Protein AF-A0A1I7YSP0-F1 (afdb_monomer_lite)

Foldseek 3Di:
DPPVVLVPQFDWDQDPVGIDTGHDPVSVVVVVVVVVVVVVVVVVVVVVCCCVPVDPPDPVVVVVVVVVVVVCVVVVNPPCVCVVVVCCVVVVD

Sequence (93 aa):
MAEAHSAAALSFSITHDGISVSYDQELLRDIWHAFSRAYKRRIARFKNDFVTGIFPANTTSFILVLGTLFALSLLGIDGSCGVISFLRNYIFG

Structure (mmCIF, N/CA/C/O backbone):
data_AF-A0A1I7YSP0-F1
#
_entry.id   AF-A0A1I7YSP0-F1
#
loop_
_atom_site.group_PDB
_atom_site.id
_atom_site.type_symbol
_atom_site.label_atom_id
_atom_site.label_alt_id
_atom_site.label_comp_id
_atom_site.label_asym_id
_atom_site.label_entity_id
_atom_site.label_seq_id
_atom_site.pdbx_PDB_ins_code
_atom_site.Cartn_x
_atom_site.Cartn_y
_atom_site.Cartn_z
_atom_site.occupancy
_atom_site.B_iso_or_equiv
_atom_site.auth_seq_id
_atom_site.auth_comp_id
_atom_site.auth_asym_id
_atom_site.auth_atom_id
_atom_site.pdbx_PDB_model_num
ATOM 1 N N . MET A 1 1 ? -6.796 -12.619 31.518 1.00 56.59 1 MET A N 1
ATOM 2 C CA . MET A 1 1 ? -8.135 -13.254 31.544 1.00 56.59 1 MET A CA 1
ATOM 3 C C . MET A 1 1 ? -9.249 -12.213 31.761 1.00 56.59 1 MET A C 1
ATOM 5 O O . MET A 1 1 ? -10.254 -12.519 32.380 1.00 56.59 1 MET A O 1
ATOM 9 N N . ALA A 1 2 ? -9.090 -10.992 31.224 1.00 47.50 2 ALA A N 1
ATOM 10 C CA . ALA A 1 2 ? -10.009 -9.856 31.410 1.00 47.50 2 ALA A CA 1
ATOM 11 C C . ALA A 1 2 ? -10.607 -9.347 30.078 1.00 47.50 2 ALA A C 1
ATOM 13 O O . ALA A 1 2 ? -11.115 -8.238 29.997 1.00 47.50 2 ALA A O 1
ATOM 14 N N . GLU A 1 3 ? -10.541 -10.151 29.015 1.00 43.19 3 GLU A N 1
ATOM 15 C CA . GLU A 1 3 ? -10.901 -9.720 27.654 1.00 43.19 3 GLU A CA 1
ATOM 16 C C . GLU A 1 3 ? -12.378 -9.981 27.303 1.00 43.19 3 GLU A C 1
ATOM 18 O O . GLU A 1 3 ? -12.868 -9.496 26.290 1.00 43.19 3 GLU A O 1
ATOM 23 N N . ALA A 1 4 ? -13.121 -10.701 28.150 1.00 51.38 4 ALA A N 1
ATOM 24 C CA . ALA A 1 4 ? -14.516 -11.061 27.882 1.00 51.38 4 ALA A CA 1
ATOM 25 C C . ALA A 1 4 ? -15.522 -9.926 28.163 1.00 51.38 4 ALA A C 1
ATOM 27 O O . ALA A 1 4 ? -16.608 -9.929 27.593 1.00 51.38 4 ALA A O 1
ATOM 28 N N . HIS A 1 5 ? -15.170 -8.939 28.996 1.00 48.66 5 HIS A N 1
ATOM 29 C CA . HIS A 1 5 ? -16.078 -7.835 29.335 1.00 48.66 5 HIS A CA 1
ATOM 30 C C . HIS A 1 5 ? -16.113 -6.724 28.269 1.00 48.66 5 HIS A C 1
ATOM 32 O O . HIS A 1 5 ? -17.116 -6.028 28.164 1.00 48.66 5 HIS A O 1
ATOM 38 N N . SER A 1 6 ? -15.070 -6.593 27.436 1.00 51.28 6 SER A N 1
ATOM 39 C CA . SER A 1 6 ? -14.995 -5.548 26.398 1.00 51.28 6 SER A CA 1
ATOM 40 C C . SER A 1 6 ? -15.774 -5.910 25.120 1.00 51.28 6 SER A C 1
ATOM 42 O O . SER A 1 6 ? -16.160 -5.042 24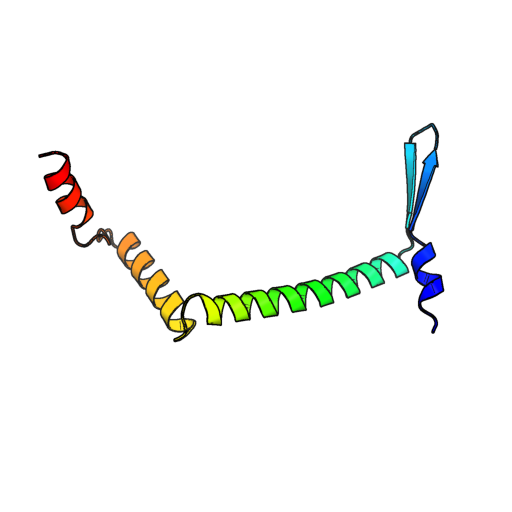.351 1.00 51.28 6 SER A O 1
ATOM 44 N N . ALA A 1 7 ? -16.112 -7.185 24.897 1.00 53.06 7 ALA A N 1
ATOM 45 C CA . ALA A 1 7 ? -16.844 -7.609 23.696 1.00 53.06 7 ALA A CA 1
ATOM 46 C C . ALA A 1 7 ? -18.354 -7.273 23.714 1.00 53.06 7 ALA A C 1
ATOM 48 O O . ALA A 1 7 ? -19.033 -7.470 22.709 1.00 53.06 7 ALA A O 1
ATOM 49 N N . ALA A 1 8 ? -18.884 -6.765 24.834 1.00 54.03 8 ALA A N 1
ATOM 50 C CA . ALA A 1 8 ? -20.313 -6.505 25.030 1.00 54.03 8 ALA A CA 1
ATOM 51 C C . ALA A 1 8 ? -20.765 -5.062 24.712 1.00 54.03 8 ALA A C 1
ATOM 53 O O . ALA A 1 8 ? -21.955 -4.775 24.813 1.00 54.03 8 ALA A O 1
ATOM 54 N N . ALA A 1 9 ? -19.868 -4.146 24.324 1.00 56.91 9 ALA A N 1
ATOM 55 C CA . ALA A 1 9 ? -20.223 -2.725 24.169 1.00 56.91 9 ALA A CA 1
ATOM 56 C C . ALA A 1 9 ? -20.713 -2.321 22.759 1.00 56.91 9 ALA A C 1
ATOM 58 O O . ALA A 1 9 ? -21.006 -1.154 22.510 1.00 56.91 9 ALA A O 1
ATOM 59 N N . LEU A 1 10 ? -20.817 -3.282 21.836 1.00 63.50 10 LEU A N 1
ATOM 60 C CA . LEU A 1 10 ? -21.460 -3.139 20.527 1.00 63.50 10 LEU A CA 1
ATOM 61 C C . LEU A 1 10 ? -22.886 -3.689 20.619 1.00 63.50 10 LEU A C 1
ATOM 63 O O . LEU A 1 10 ? -23.127 -4.861 20.330 1.00 63.50 10 LEU A O 1
ATOM 67 N N . SER A 1 11 ? -23.831 -2.860 21.058 1.00 68.19 11 SER A N 1
ATOM 68 C CA . SER A 1 11 ? -25.234 -3.275 21.162 1.00 68.19 11 SER A CA 1
ATOM 69 C C . SER A 1 11 ? -26.026 -2.755 19.964 1.00 68.19 11 SER A C 1
ATOM 71 O O . SER A 1 11 ? -26.258 -1.556 19.809 1.00 68.19 11 SER A O 1
ATOM 73 N N . PHE A 1 12 ? -26.418 -3.681 19.090 1.00 67.19 12 PHE A N 1
ATOM 74 C CA . PHE A 1 12 ? -27.330 -3.419 17.982 1.00 67.19 12 PHE A CA 1
ATOM 75 C C . PHE A 1 12 ? -28.743 -3.743 18.458 1.00 67.19 12 PHE A C 1
ATOM 77 O O . PHE A 1 12 ? -29.061 -4.909 18.693 1.00 67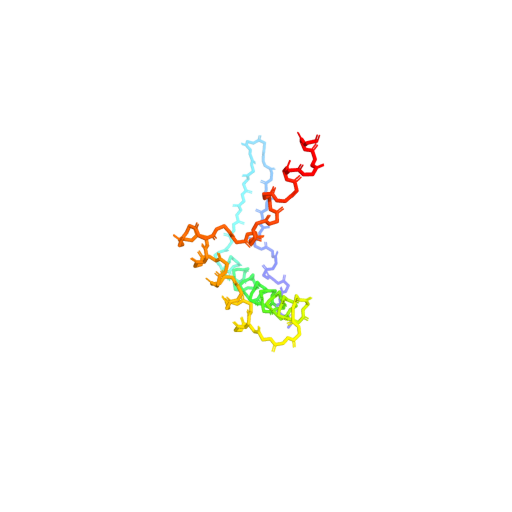.19 12 PHE A O 1
ATOM 84 N N . SER A 1 13 ? -29.578 -2.723 18.625 1.00 69.19 13 SER A N 1
ATOM 85 C CA . SER A 1 13 ? -30.989 -2.902 18.968 1.00 69.19 13 SER A CA 1
ATOM 86 C C . SER A 1 13 ? -31.844 -2.564 17.750 1.00 69.19 13 SER A C 1
ATOM 88 O O . SER A 1 13 ? -31.734 -1.486 17.166 1.00 69.19 13 SER A O 1
ATOM 90 N N . ILE A 1 14 ? -32.670 -3.520 17.328 1.00 67.50 14 ILE A N 1
ATOM 91 C CA . ILE A 1 14 ? -33.620 -3.348 16.227 1.00 67.50 14 ILE A CA 1
ATOM 92 C C . ILE A 1 14 ? -34.962 -2.973 16.850 1.00 67.50 14 ILE A C 1
ATOM 94 O O . ILE A 1 14 ? -35.601 -3.807 17.492 1.00 67.50 14 ILE A O 1
ATOM 98 N N . THR A 1 15 ? -35.371 -1.719 16.673 1.00 73.25 15 THR A N 1
ATOM 99 C CA . THR A 1 15 ? -36.665 -1.202 17.138 1.00 73.25 15 THR A CA 1
ATOM 100 C C . THR A 1 15 ? -37.576 -0.971 15.932 1.00 73.25 15 THR A C 1
ATOM 102 O O . THR A 1 15 ? -37.109 -0.833 14.803 1.00 73.25 15 THR A O 1
ATOM 105 N N . HIS A 1 16 ? -38.893 -0.927 16.148 1.00 72.00 16 HIS A N 1
ATOM 106 C CA . HIS A 1 16 ? -39.883 -0.798 15.073 1.00 72.00 16 HIS A CA 1
ATOM 107 C C . HIS A 1 16 ? -39.714 0.479 14.214 1.00 72.00 16 HIS A C 1
ATOM 109 O O . HIS A 1 16 ? -40.084 0.455 13.043 1.00 72.00 16 HIS A O 1
ATOM 115 N N . ASP A 1 17 ? -39.084 1.527 14.768 1.00 71.25 17 ASP A N 1
ATOM 116 C CA . ASP A 1 17 ? -38.782 2.809 14.106 1.00 71.25 17 ASP A CA 1
ATOM 117 C C . ASP A 1 17 ? -37.383 2.881 13.454 1.00 71.25 17 ASP A C 1
ATOM 119 O O . ASP A 1 17 ? -37.062 3.865 12.786 1.00 71.25 17 ASP A O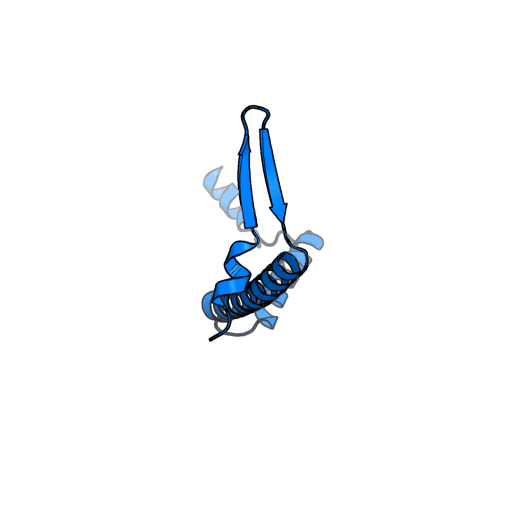 1
ATOM 123 N N . GLY A 1 18 ? -36.525 1.865 13.626 1.00 71.56 18 GLY A N 1
ATOM 124 C CA . GLY A 1 18 ? -35.186 1.846 13.029 1.00 71.56 18 GLY A CA 1
ATOM 125 C C . GLY A 1 18 ? -34.128 1.056 13.804 1.00 71.56 18 GLY A C 1
ATOM 126 O O . GLY A 1 18 ? -34.394 0.411 14.819 1.00 71.56 18 GLY A O 1
ATOM 127 N N . ILE A 1 19 ? -32.891 1.115 13.302 1.00 75.19 19 ILE A N 1
ATOM 128 C CA . ILE A 1 19 ? -31.715 0.466 13.897 1.00 75.19 19 ILE A CA 1
ATOM 129 C C . ILE A 1 19 ? -31.023 1.479 14.813 1.00 75.19 19 ILE A C 1
ATOM 131 O O . ILE A 1 19 ? -30.477 2.470 14.326 1.00 75.19 19 ILE A O 1
ATOM 135 N N . SER A 1 20 ? -31.014 1.233 16.124 1.00 68.31 20 SER A N 1
ATOM 136 C CA . SER A 1 20 ? -30.193 1.998 17.062 1.00 68.31 20 SER A CA 1
ATOM 137 C C . SER A 1 20 ? -28.934 1.205 17.388 1.00 68.31 20 SER A C 1
ATOM 139 O O . SER A 1 20 ? -28.978 0.011 17.698 1.00 68.31 20 SER A O 1
ATOM 141 N N . VAL A 1 21 ? -27.784 1.868 17.278 1.00 70.12 21 VAL A N 1
ATOM 142 C CA . VAL A 1 21 ? -26.513 1.256 17.649 1.00 70.12 21 VAL A CA 1
ATOM 143 C C . VAL A 1 21 ? -25.809 2.123 18.671 1.00 70.12 21 VAL A C 1
ATOM 145 O O . VAL A 1 21 ? -25.482 3.278 18.396 1.00 70.12 21 VAL A O 1
ATOM 148 N N . SER A 1 22 ? -25.602 1.556 19.856 1.00 68.12 22 SER A N 1
ATOM 149 C CA . SER A 1 22 ? -24.855 2.193 20.934 1.00 68.12 22 SER A CA 1
ATOM 150 C C . SER A 1 22 ? -23.442 1.622 20.945 1.00 68.12 22 SER A C 1
ATOM 152 O O . SER A 1 22 ? -23.271 0.405 21.044 1.00 68.12 22 SER A O 1
ATOM 154 N N . TYR A 1 23 ? -22.449 2.503 20.818 1.00 69.31 23 TYR A N 1
ATOM 155 C CA . TYR A 1 23 ? -21.029 2.159 20.758 1.00 69.31 23 TYR A CA 1
ATOM 156 C C . TYR A 1 23 ? -20.273 2.863 21.884 1.00 69.31 23 TYR A C 1
ATOM 158 O O . TYR A 1 23 ? -20.468 4.059 22.098 1.00 69.31 23 TYR A O 1
ATOM 166 N N . ASP A 1 24 ? -19.372 2.144 22.550 1.00 80.44 24 ASP A N 1
ATOM 167 C CA . ASP A 1 24 ? -18.430 2.726 23.509 1.00 80.44 24 ASP A CA 1
ATOM 168 C C . ASP A 1 24 ? -17.164 3.254 22.803 1.00 80.44 24 ASP A C 1
ATOM 170 O O . ASP A 1 24 ? -16.629 2.641 21.869 1.00 80.44 24 ASP A O 1
ATOM 174 N N . GLN A 1 25 ? -16.677 4.412 23.245 1.00 79.94 25 GLN A N 1
ATOM 175 C CA . GLN A 1 25 ? -15.517 5.088 22.668 1.00 79.94 25 GLN A CA 1
ATOM 176 C C . GLN A 1 25 ? -14.215 4.318 22.942 1.00 79.94 25 GLN A C 1
ATOM 178 O O . GLN A 1 25 ? -13.309 4.321 22.101 1.00 79.94 25 GLN A O 1
ATOM 183 N N . GLU A 1 26 ? -14.120 3.630 24.082 1.00 80.81 26 GLU A N 1
ATOM 184 C CA . GLU A 1 26 ? -12.969 2.782 24.419 1.00 80.81 26 GLU A CA 1
ATOM 185 C C . GLU A 1 26 ? -12.894 1.562 23.494 1.00 80.81 26 GLU A C 1
ATOM 187 O O . GLU A 1 26 ? -11.844 1.285 22.908 1.00 80.81 26 GLU A O 1
ATOM 192 N N . LEU A 1 27 ? -14.039 0.922 23.242 1.00 82.44 27 LEU A N 1
ATOM 193 C CA . LEU A 1 27 ? -14.157 -0.196 22.310 1.00 82.44 27 LEU A CA 1
ATOM 194 C C . LEU A 1 27 ? -13.779 0.210 20.879 1.00 82.44 27 LEU A C 1
ATOM 196 O O . LEU A 1 27 ? -13.032 -0.506 20.208 1.00 82.44 27 LEU A O 1
ATOM 200 N N . LEU A 1 28 ? -14.249 1.366 20.399 1.00 85.38 28 LEU A N 1
ATOM 201 C CA . LEU A 1 28 ? -13.875 1.863 19.070 1.00 85.38 28 LEU A CA 1
ATOM 202 C C . LEU A 1 28 ? -12.366 2.091 18.956 1.00 85.38 28 LEU A C 1
ATOM 204 O O . LEU A 1 28 ? -11.767 1.771 17.923 1.00 85.38 28 LEU A O 1
ATOM 208 N N . ARG A 1 29 ? -11.736 2.608 20.015 1.00 86.75 29 ARG A N 1
ATOM 209 C CA . ARG A 1 29 ? -10.290 2.831 20.035 1.00 86.75 29 ARG A CA 1
ATOM 210 C C . ARG A 1 29 ? -9.518 1.515 20.011 1.00 86.75 29 ARG A C 1
ATOM 212 O O . ARG A 1 29 ? -8.546 1.399 19.260 1.00 86.75 29 ARG A O 1
ATOM 219 N N . ASP A 1 30 ? -9.975 0.511 20.743 1.00 87.75 30 ASP A N 1
ATOM 220 C CA . ASP A 1 30 ? -9.362 -0.817 20.741 1.00 87.75 30 ASP A CA 1
ATOM 221 C C . ASP A 1 30 ? -9.507 -1.526 19.393 1.00 87.75 30 ASP A C 1
ATOM 223 O O . ASP A 1 30 ? -8.518 -2.057 18.869 1.00 87.75 30 ASP A O 1
ATOM 227 N N . ILE A 1 31 ? -10.691 -1.461 18.773 1.00 89.19 31 ILE A N 1
ATOM 228 C CA . ILE A 1 31 ? -10.916 -1.965 17.411 1.00 89.19 31 ILE A CA 1
ATOM 229 C C . ILE A 1 31 ? -9.993 -1.249 16.428 1.00 89.19 31 ILE A C 1
ATOM 231 O O . ILE A 1 31 ? -9.345 -1.903 15.609 1.00 89.19 31 ILE A O 1
ATOM 235 N N . TRP A 1 32 ? -9.873 0.075 16.523 1.00 90.56 32 TRP A N 1
ATOM 236 C CA . TRP A 1 32 ? -8.994 0.853 15.655 1.00 90.56 32 TRP A CA 1
ATOM 237 C C . TRP A 1 32 ? -7.526 0.441 15.800 1.00 90.56 32 TRP A C 1
ATOM 239 O O . TRP A 1 32 ? -6.824 0.215 14.807 1.00 90.56 32 TRP A O 1
ATOM 249 N N . HIS A 1 33 ? -7.054 0.271 17.035 1.00 93.62 33 HIS A N 1
ATOM 250 C CA . HIS A 1 33 ? -5.697 -0.192 17.297 1.00 93.62 33 HIS A CA 1
ATOM 251 C C . HIS A 1 33 ? -5.465 -1.625 16.799 1.00 93.62 33 HIS A C 1
ATOM 253 O O . HIS A 1 33 ? -4.423 -1.901 16.193 1.00 93.62 33 HIS A O 1
ATOM 259 N N . ALA A 1 34 ? -6.418 -2.534 17.009 1.00 90.69 34 ALA A N 1
ATOM 260 C CA . ALA A 1 34 ? -6.346 -3.905 16.510 1.00 90.69 34 ALA A CA 1
ATOM 261 C C . ALA A 1 34 ? -6.326 -3.949 14.976 1.00 90.69 34 ALA A C 1
ATOM 263 O O . ALA A 1 34 ? -5.474 -4.627 14.389 1.00 90.69 34 ALA A O 1
ATOM 264 N N . PHE A 1 35 ? -7.192 -3.166 14.332 1.00 94.69 35 PHE A N 1
ATOM 265 C CA . PHE A 1 35 ? -7.262 -3.034 12.883 1.00 94.69 35 PHE A CA 1
ATOM 266 C C . PHE A 1 35 ? -5.949 -2.499 12.310 1.00 94.69 35 PHE A C 1
ATOM 268 O O . PHE A 1 35 ? -5.368 -3.121 11.422 1.00 94.69 35 PHE A O 1
ATOM 275 N N . SER A 1 36 ? -5.418 -1.408 12.869 1.00 95.88 36 SER A N 1
ATOM 276 C CA . SER A 1 36 ? -4.146 -0.815 12.440 1.00 95.88 36 SER A CA 1
ATOM 277 C C . SER A 1 36 ? -2.988 -1.821 12.507 1.00 95.88 36 SER A C 1
ATOM 279 O O . SER A 1 36 ? -2.241 -1.991 11.537 1.00 95.88 36 SER A O 1
ATOM 281 N N . ARG A 1 37 ? -2.877 -2.577 13.610 1.00 94.44 37 ARG A N 1
ATOM 282 C CA . ARG A 1 37 ? -1.861 -3.637 13.755 1.00 94.44 37 ARG A CA 1
ATOM 283 C C . ARG A 1 37 ? -2.031 -4.747 12.716 1.00 94.44 37 ARG A C 1
ATOM 285 O O . ARG A 1 37 ? -1.048 -5.160 12.092 1.00 94.44 37 ARG A O 1
ATOM 292 N N . ALA A 1 38 ? -3.259 -5.221 12.512 1.00 93.81 38 ALA A N 1
ATOM 293 C CA . ALA A 1 38 ? -3.557 -6.269 11.540 1.00 93.81 38 ALA A CA 1
ATOM 294 C C . ALA A 1 38 ? -3.249 -5.816 10.104 1.00 93.81 38 ALA A C 1
ATOM 296 O O . ALA A 1 38 ? -2.619 -6.551 9.334 1.00 93.81 38 ALA A O 1
ATOM 297 N N . TYR A 1 39 ? -3.625 -4.583 9.767 1.00 95.50 39 TYR A N 1
ATOM 298 C CA . TYR A 1 39 ? -3.417 -3.999 8.449 1.00 95.50 39 TYR A CA 1
ATOM 299 C C . TYR A 1 39 ? -1.929 -3.796 8.153 1.00 95.50 39 TYR A C 1
ATOM 301 O O . TYR A 1 39 ? -1.447 -4.204 7.094 1.00 95.50 39 TYR A O 1
ATOM 309 N N . LYS A 1 40 ? -1.159 -3.300 9.131 1.00 94.56 40 LYS A N 1
ATOM 310 C CA . LYS A 1 40 ? 0.302 -3.174 9.023 1.00 94.56 40 LYS A CA 1
ATOM 311 C C . LYS A 1 40 ? 0.967 -4.522 8.728 1.00 9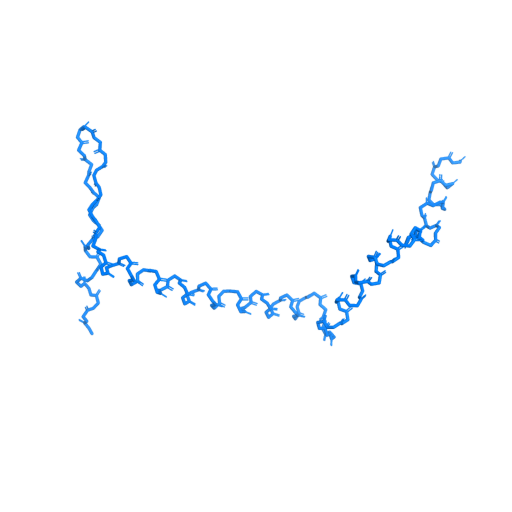4.56 40 LYS A C 1
ATOM 313 O O . LYS A 1 40 ? 1.814 -4.609 7.839 1.00 94.56 40 LYS A O 1
ATOM 318 N N . ARG A 1 41 ? 0.551 -5.590 9.419 1.00 93.56 41 ARG A N 1
ATOM 319 C CA . ARG A 1 41 ? 1.069 -6.950 9.182 1.00 93.56 41 ARG A CA 1
ATOM 320 C C . ARG A 1 41 ? 0.709 -7.469 7.786 1.00 93.56 41 ARG A C 1
ATOM 322 O O . ARG A 1 41 ? 1.522 -8.145 7.160 1.00 93.56 41 ARG A O 1
ATOM 329 N N . ARG A 1 42 ? -0.492 -7.159 7.287 1.00 92.69 42 ARG A N 1
ATOM 330 C CA . ARG A 1 42 ? -0.944 -7.579 5.954 1.00 92.69 42 ARG A CA 1
ATOM 331 C C . ARG A 1 42 ? -0.197 -6.853 4.836 1.00 92.69 42 ARG A C 1
ATOM 333 O O . ARG A 1 42 ? 0.264 -7.525 3.920 1.00 92.69 42 ARG A O 1
ATOM 340 N N . ILE A 1 43 ? 0.001 -5.538 4.950 1.00 92.81 43 ILE A N 1
ATOM 341 C CA . ILE A 1 43 ? 0.807 -4.762 3.993 1.00 92.81 43 ILE A CA 1
ATOM 342 C C . ILE A 1 43 ? 2.254 -5.256 3.976 1.00 92.81 43 ILE A C 1
ATOM 344 O O . ILE A 1 43 ? 2.832 -5.400 2.905 1.00 92.81 43 ILE A O 1
ATOM 348 N N . ALA A 1 44 ? 2.845 -5.538 5.141 1.00 90.50 44 ALA A N 1
ATOM 349 C CA . ALA A 1 44 ? 4.218 -6.033 5.208 1.00 90.50 44 ALA A CA 1
ATOM 350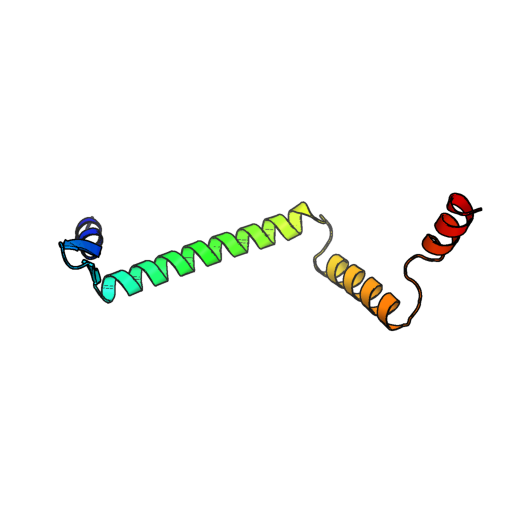 C C . ALA A 1 44 ? 4.391 -7.358 4.447 1.00 90.50 44 ALA A C 1
ATOM 352 O O . ALA A 1 44 ? 5.330 -7.484 3.666 1.00 90.50 44 ALA A O 1
ATOM 353 N N . ARG A 1 45 ? 3.457 -8.306 4.614 1.00 88.88 45 ARG A N 1
ATOM 354 C CA . ARG A 1 45 ? 3.454 -9.557 3.839 1.00 88.88 45 ARG A CA 1
ATOM 355 C C . ARG A 1 45 ? 3.224 -9.313 2.358 1.00 88.88 45 ARG A C 1
ATOM 357 O O . ARG A 1 45 ? 4.002 -9.804 1.568 1.00 88.88 45 ARG A O 1
ATOM 364 N N . PHE A 1 46 ? 2.249 -8.482 1.991 1.00 87.94 46 PHE A N 1
ATOM 365 C CA . PHE A 1 46 ? 2.006 -8.154 0.586 1.00 87.94 46 PHE A CA 1
ATOM 366 C C . PHE A 1 46 ? 3.249 -7.563 -0.087 1.00 87.94 46 PHE A C 1
ATOM 368 O O . PHE A 1 46 ? 3.600 -7.969 -1.185 1.00 87.94 46 PHE A O 1
ATOM 375 N N . LYS A 1 47 ? 3.960 -6.649 0.585 1.00 84.75 47 LYS A N 1
ATOM 376 C CA . LYS A 1 47 ? 5.233 -6.114 0.084 1.00 84.75 47 LYS A CA 1
ATOM 377 C C . LYS A 1 47 ? 6.290 -7.204 -0.054 1.00 84.75 47 LYS A C 1
ATOM 379 O O . LYS A 1 47 ? 6.996 -7.217 -1.053 1.00 84.75 47 LYS A O 1
ATOM 384 N N . ASN A 1 48 ? 6.406 -8.086 0.937 1.00 83.81 48 ASN A N 1
ATOM 385 C CA . ASN A 1 48 ? 7.344 -9.199 0.888 1.00 83.81 48 ASN A CA 1
ATOM 386 C C . ASN A 1 48 ? 7.025 -10.131 -0.288 1.00 83.81 48 ASN A C 1
ATOM 388 O O . ASN A 1 48 ? 7.878 -10.347 -1.134 1.00 83.81 48 ASN A O 1
ATOM 392 N N . ASP A 1 49 ? 5.779 -10.580 -0.399 1.00 82.62 49 ASP A N 1
ATOM 393 C CA . ASP A 1 49 ? 5.303 -11.480 -1.449 1.00 82.62 49 ASP A CA 1
ATOM 394 C C . ASP A 1 49 ? 5.410 -10.839 -2.839 1.00 82.62 49 ASP A C 1
ATOM 396 O O . ASP A 1 49 ? 5.752 -11.513 -3.802 1.00 82.62 49 ASP A O 1
ATOM 400 N N . PHE A 1 50 ? 5.183 -9.529 -2.958 1.00 80.56 50 PHE A N 1
ATOM 401 C CA . PHE A 1 50 ? 5.362 -8.793 -4.210 1.00 80.56 50 PHE A CA 1
ATOM 402 C C . PHE A 1 50 ? 6.838 -8.738 -4.625 1.00 80.56 50 PHE A C 1
ATOM 404 O O . PHE A 1 50 ? 7.168 -9.003 -5.779 1.00 80.56 50 PHE A O 1
ATOM 411 N N . VAL A 1 51 ? 7.735 -8.435 -3.680 1.00 73.38 51 VAL A N 1
ATOM 412 C CA . VAL A 1 51 ? 9.184 -8.392 -3.930 1.00 73.38 51 VAL A CA 1
ATOM 413 C C . VAL A 1 51 ? 9.722 -9.786 -4.250 1.00 73.38 51 VAL A C 1
ATOM 415 O O . VAL A 1 51 ? 10.497 -9.930 -5.186 1.00 73.38 51 VAL A O 1
ATOM 418 N N . THR A 1 52 ? 9.307 -10.821 -3.518 1.00 73.62 52 THR A N 1
ATOM 419 C CA . THR A 1 52 ? 9.787 -12.195 -3.733 1.00 73.62 52 THR A CA 1
ATOM 420 C C . THR A 1 52 ? 9.130 -12.867 -4.946 1.00 73.62 52 THR A C 1
ATOM 422 O O . THR A 1 52 ? 9.772 -13.674 -5.611 1.00 73.62 52 THR A O 1
ATOM 425 N N . GLY A 1 53 ? 7.865 -12.551 -5.242 1.00 69.81 53 GLY A N 1
ATOM 426 C CA . GLY A 1 53 ? 7.051 -13.245 -6.243 1.00 69.81 53 GLY A CA 1
ATOM 427 C C . GLY A 1 53 ? 7.121 -12.681 -7.661 1.00 69.81 53 GLY A C 1
ATOM 428 O O . GLY A 1 53 ? 6.917 -13.437 -8.606 1.00 69.81 53 GLY A O 1
ATOM 429 N N . ILE A 1 54 ? 7.406 -11.385 -7.840 1.00 66.56 54 ILE A N 1
ATOM 430 C CA . ILE A 1 54 ? 7.393 -10.764 -9.178 1.00 66.56 54 ILE A CA 1
ATOM 431 C C . ILE A 1 54 ? 8.792 -10.708 -9.795 1.00 66.56 54 ILE A C 1
ATOM 433 O O . ILE A 1 54 ? 8.909 -10.942 -10.993 1.00 66.56 54 ILE A O 1
ATOM 437 N N . PHE A 1 55 ? 9.859 -10.488 -9.013 1.00 56.81 55 PHE A N 1
ATOM 438 C CA . PHE A 1 55 ? 11.239 -10.614 -9.503 1.00 56.81 55 PHE A CA 1
ATOM 439 C C . PHE A 1 55 ? 12.228 -10.947 -8.372 1.00 56.81 55 PHE A C 1
ATOM 441 O O . PHE A 1 55 ? 12.383 -10.143 -7.457 1.00 56.81 55 PHE A O 1
ATOM 448 N N . PRO A 1 56 ? 13.004 -12.043 -8.460 1.00 55.44 56 PRO A N 1
ATOM 449 C CA . PRO A 1 56 ? 13.920 -12.462 -7.393 1.00 55.44 56 PRO A CA 1
ATOM 450 C C . PRO A 1 56 ? 15.192 -11.596 -7.247 1.00 55.44 56 PRO A C 1
ATOM 452 O O . PRO A 1 56 ? 16.071 -11.952 -6.470 1.00 55.44 56 PRO A O 1
ATOM 455 N N . ALA A 1 57 ? 15.337 -10.486 -7.986 1.00 60.69 57 ALA A N 1
ATOM 456 C CA . ALA A 1 57 ? 16.630 -9.815 -8.159 1.00 60.69 57 ALA A CA 1
ATOM 457 C C . ALA A 1 57 ? 16.805 -8.486 -7.389 1.00 60.69 57 ALA A C 1
ATOM 459 O O . ALA A 1 57 ? 17.826 -8.340 -6.721 1.00 60.69 57 ALA A O 1
ATOM 460 N N . ASN A 1 58 ? 15.882 -7.504 -7.474 1.00 62.88 58 ASN A N 1
ATOM 461 C CA . ASN A 1 58 ? 15.965 -6.237 -6.712 1.00 62.88 58 ASN A CA 1
ATOM 462 C C . ASN A 1 58 ? 14.743 -5.303 -6.916 1.00 62.88 58 ASN A C 1
ATOM 464 O O . ASN A 1 58 ? 14.281 -5.136 -8.041 1.00 62.88 58 ASN A O 1
ATOM 468 N N . THR A 1 59 ? 14.282 -4.573 -5.890 1.00 69.12 59 THR A N 1
ATOM 469 C CA . THR A 1 59 ? 13.260 -3.500 -6.040 1.00 69.12 59 THR A CA 1
ATOM 470 C C . THR A 1 59 ? 13.732 -2.396 -6.992 1.00 69.12 59 THR A C 1
ATOM 472 O O . THR A 1 59 ? 12.948 -1.802 -7.733 1.00 69.12 59 THR A O 1
ATOM 475 N N . THR A 1 60 ? 15.038 -2.136 -6.996 1.00 70.44 60 THR A N 1
ATOM 476 C CA . THR A 1 60 ? 15.675 -1.132 -7.849 1.00 70.44 60 THR A CA 1
ATOM 477 C C . THR A 1 60 ? 15.554 -1.476 -9.327 1.00 70.44 60 THR A C 1
ATOM 479 O O . THR A 1 60 ? 15.296 -0.579 -10.118 1.00 70.44 60 THR A O 1
ATOM 482 N N . SER A 1 61 ? 15.682 -2.748 -9.724 1.00 74.12 61 SER A N 1
ATOM 483 C CA . SER A 1 61 ? 15.573 -3.122 -11.140 1.00 74.12 61 SER A CA 1
ATOM 484 C C . SER A 1 61 ? 14.148 -2.952 -11.664 1.00 74.12 61 SER A C 1
ATOM 486 O O . SER A 1 61 ? 13.978 -2.506 -12.793 1.00 74.12 61 SER A O 1
ATOM 488 N N . PHE A 1 62 ? 13.124 -3.203 -10.843 1.00 75.81 62 PHE A N 1
ATOM 489 C CA . PHE A 1 62 ? 11.731 -2.946 -11.218 1.00 75.81 62 PHE A CA 1
ATOM 490 C C . PHE A 1 62 ? 11.464 -1.456 -11.467 1.00 75.81 62 PHE A C 1
ATOM 492 O O . PHE A 1 62 ? 10.908 -1.092 -12.502 1.00 75.81 62 PHE A O 1
ATOM 499 N N . ILE A 1 63 ? 11.898 -0.589 -10.546 1.00 81.75 63 ILE A N 1
ATOM 500 C CA . ILE A 1 63 ? 11.755 0.866 -10.700 1.00 81.75 63 ILE A CA 1
ATOM 501 C C . ILE A 1 63 ? 12.556 1.357 -11.908 1.00 81.75 63 ILE A C 1
ATOM 503 O O . ILE A 1 63 ? 12.073 2.217 -12.636 1.00 81.75 63 ILE A O 1
ATOM 507 N N . LEU A 1 64 ? 13.742 0.794 -12.151 1.00 83.06 64 LEU A N 1
ATOM 508 C CA . LEU A 1 64 ? 14.529 1.110 -13.339 1.00 83.06 64 LEU A CA 1
ATOM 509 C C . LEU A 1 64 ? 13.796 0.708 -14.618 1.00 83.06 64 LEU A C 1
ATOM 511 O O . LEU A 1 64 ? 13.677 1.543 -15.499 1.00 83.06 64 LEU A O 1
ATOM 515 N N . VAL A 1 65 ? 13.232 -0.500 -14.713 1.00 82.56 65 VAL A N 1
ATOM 516 C CA . VAL A 1 65 ? 12.464 -0.927 -15.898 1.00 82.56 65 VAL A CA 1
ATOM 517 C C . VAL A 1 65 ? 11.241 -0.036 -16.117 1.00 82.56 65 VAL A C 1
ATOM 519 O O . VAL A 1 65 ? 11.038 0.446 -17.230 1.00 82.56 65 VAL A O 1
ATOM 522 N N . LEU A 1 66 ? 10.454 0.242 -15.071 1.00 84.44 66 LEU A N 1
ATOM 523 C CA . LEU A 1 66 ? 9.310 1.156 -15.165 1.00 84.44 66 LEU A CA 1
ATOM 524 C C . LEU A 1 66 ? 9.745 2.563 -15.587 1.00 84.44 66 LEU A C 1
ATOM 526 O O . LEU A 1 66 ? 9.135 3.155 -16.472 1.00 84.44 66 LEU A O 1
ATOM 530 N N . GLY A 1 67 ? 10.803 3.086 -14.965 1.00 86.38 67 GLY A N 1
ATOM 531 C CA . GLY A 1 67 ? 11.359 4.403 -15.256 1.00 86.38 67 GLY A CA 1
ATOM 532 C C . GLY A 1 67 ? 11.901 4.495 -16.677 1.00 86.38 67 GLY A C 1
ATOM 533 O O . GLY A 1 67 ? 11.650 5.485 -17.353 1.00 86.38 67 GLY A O 1
ATOM 534 N N . THR A 1 68 ? 12.571 3.451 -17.166 1.00 81.12 68 THR A N 1
ATOM 535 C CA . THR A 1 68 ? 13.043 3.365 -18.549 1.00 81.12 68 THR A CA 1
ATOM 536 C C . THR A 1 68 ? 11.872 3.325 -19.518 1.00 81.12 68 THR A C 1
ATOM 538 O O . THR A 1 68 ? 11.873 4.111 -20.454 1.00 81.12 68 THR A O 1
ATOM 541 N N . LEU A 1 69 ? 10.851 2.490 -19.289 1.00 82.38 69 LEU A N 1
ATOM 542 C CA . LEU A 1 69 ? 9.653 2.440 -20.138 1.00 82.38 69 LEU A CA 1
ATOM 543 C C . LEU A 1 69 ? 8.918 3.786 -20.169 1.00 82.38 69 LEU A C 1
ATOM 545 O O . LEU A 1 69 ? 8.519 4.251 -21.235 1.00 82.38 69 LEU A O 1
ATOM 549 N N . PHE A 1 70 ? 8.779 4.433 -19.012 1.00 84.44 70 PHE A N 1
ATOM 550 C CA . PHE A 1 70 ? 8.125 5.732 -18.894 1.00 84.44 70 PHE A CA 1
ATOM 551 C C . PHE A 1 70 ? 8.937 6.841 -19.573 1.00 84.44 70 PHE A C 1
ATOM 553 O O . PHE A 1 70 ? 8.378 7.650 -20.307 1.00 84.44 70 PHE A O 1
ATOM 560 N N . ALA A 1 71 ? 10.260 6.847 -19.395 1.00 80.69 71 ALA A N 1
ATOM 561 C CA . ALA A 1 71 ? 11.158 7.778 -20.071 1.00 80.69 71 ALA A CA 1
ATOM 562 C C . ALA A 1 71 ? 11.131 7.587 -21.594 1.00 80.69 71 ALA A C 1
ATOM 564 O O . ALA A 1 71 ? 11.048 8.570 -22.326 1.00 80.69 71 ALA A O 1
ATOM 565 N N . LEU A 1 72 ? 11.131 6.339 -22.074 1.00 74.44 72 LEU A N 1
ATOM 566 C CA . LEU A 1 72 ? 10.997 6.018 -23.498 1.00 74.44 72 LEU A CA 1
ATOM 567 C C . LEU A 1 72 ? 9.669 6.547 -24.055 1.00 74.44 72 LEU A C 1
ATOM 569 O O . LEU A 1 72 ? 9.654 7.210 -25.090 1.00 74.44 72 LEU A O 1
ATOM 573 N N . SER A 1 73 ? 8.578 6.338 -23.311 1.00 75.56 73 SER A N 1
ATOM 574 C CA . SER A 1 73 ? 7.246 6.832 -23.668 1.00 75.56 73 SER A CA 1
ATOM 575 C C . SER A 1 73 ? 7.160 8.362 -23.691 1.00 75.56 73 SER A C 1
ATOM 577 O O . SER A 1 73 ? 6.473 8.905 -24.552 1.00 75.56 73 SER A O 1
ATOM 579 N N . LEU A 1 74 ? 7.831 9.065 -22.773 1.00 76.50 74 LEU A N 1
ATOM 580 C CA . LEU A 1 74 ? 7.853 10.534 -22.739 1.00 76.50 74 LEU A CA 1
ATOM 581 C C . LEU A 1 74 ? 8.714 11.140 -23.850 1.00 76.50 74 LEU A C 1
ATOM 583 O O . LEU A 1 74 ? 8.397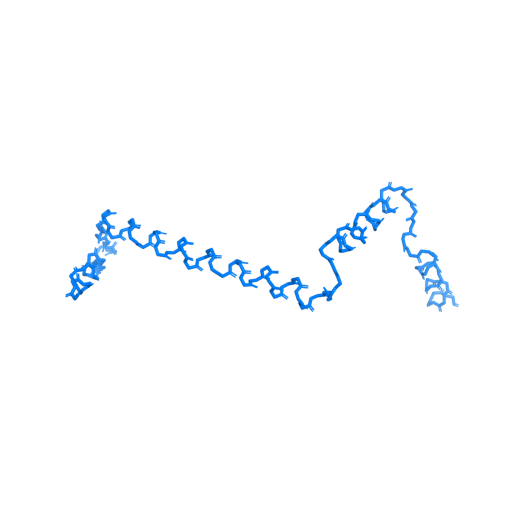 12.215 -24.352 1.00 76.50 74 LEU A O 1
ATOM 587 N N . LEU A 1 75 ? 9.788 10.457 -24.246 1.00 75.69 75 LEU A N 1
ATOM 588 C CA . LEU A 1 75 ? 10.667 10.888 -25.334 1.00 75.69 75 LEU A CA 1
ATOM 589 C C . LEU A 1 75 ? 10.058 10.653 -26.727 1.00 75.69 75 LEU A C 1
ATOM 591 O O . LEU A 1 75 ? 10.704 10.959 -27.725 1.00 75.69 75 LEU A O 1
ATOM 595 N N . GLY A 1 76 ? 8.837 10.109 -26.813 1.00 66.69 76 GLY A N 1
ATOM 596 C CA . GLY A 1 76 ? 8.185 9.792 -28.088 1.00 66.69 76 GLY A CA 1
ATOM 597 C C . GLY A 1 76 ? 8.908 8.697 -28.877 1.00 66.69 76 GLY A C 1
ATOM 598 O O . GLY A 1 76 ? 8.654 8.518 -30.065 1.00 66.69 76 GLY A O 1
ATOM 599 N N . ILE A 1 77 ? 9.821 7.970 -28.227 1.00 60.38 77 ILE A N 1
ATOM 600 C CA . ILE A 1 77 ? 10.456 6.788 -28.788 1.00 60.38 77 ILE A CA 1
ATOM 601 C C . ILE A 1 77 ? 9.466 5.663 -28.532 1.00 60.38 77 ILE A C 1
ATOM 603 O O . ILE A 1 77 ? 9.343 5.195 -27.400 1.00 60.38 77 ILE A O 1
ATOM 607 N N . ASP A 1 78 ? 8.730 5.261 -29.569 1.00 59.69 78 ASP A N 1
ATOM 608 C CA . ASP A 1 78 ? 7.820 4.123 -29.501 1.00 59.69 78 ASP A CA 1
ATOM 609 C C . ASP A 1 78 ? 8.567 2.926 -28.905 1.00 59.69 78 ASP A C 1
ATOM 611 O O . ASP A 1 78 ? 9.365 2.261 -29.574 1.00 59.69 78 ASP A O 1
ATOM 615 N N . GLY A 1 79 ? 8.300 2.628 -27.629 1.00 55.62 79 GLY A N 1
ATOM 616 C CA . GLY A 1 79 ? 8.974 1.569 -26.876 1.00 55.62 79 GLY A CA 1
ATOM 617 C C . GLY A 1 79 ? 8.752 0.169 -27.446 1.00 55.62 79 GLY A C 1
ATOM 618 O O . GLY A 1 79 ? 9.283 -0.802 -26.920 1.00 55.62 79 GLY A O 1
ATOM 619 N N . SER A 1 80 ? 8.001 0.059 -28.546 1.00 59.81 80 SER A N 1
ATOM 620 C CA . SER A 1 80 ? 7.908 -1.163 -29.325 1.00 59.81 80 SER A CA 1
ATOM 621 C C . SER A 1 80 ? 9.140 -1.448 -30.185 1.00 59.81 80 SER A C 1
ATOM 623 O O . SER A 1 80 ? 9.171 -2.525 -30.757 1.00 59.81 80 SER A O 1
ATOM 625 N N . CYS A 1 81 ? 10.147 -0.565 -30.316 1.00 57.44 81 CYS A N 1
ATOM 626 C CA . CYS A 1 81 ? 11.278 -0.799 -31.242 1.00 57.44 81 CYS A CA 1
ATOM 627 C C . CYS A 1 81 ? 10.791 -1.259 -32.639 1.00 57.44 81 CYS A C 1
ATOM 629 O O . CYS A 1 81 ? 11.315 -2.201 -33.226 1.00 57.44 81 CYS A O 1
ATOM 631 N N . GLY A 1 82 ? 9.708 -0.661 -33.144 1.00 58.94 82 GLY A N 1
ATOM 632 C CA . GLY A 1 82 ? 9.112 -1.045 -34.427 1.00 58.94 82 GLY A CA 1
ATOM 633 C C . GLY A 1 82 ? 8.331 -2.368 -34.441 1.00 58.94 82 GLY A C 1
ATOM 634 O O . GLY A 1 82 ? 7.852 -2.744 -35.505 1.00 58.94 82 GLY A O 1
ATOM 635 N N . VAL A 1 83 ? 8.127 -3.053 -33.310 1.00 61.31 83 VAL A N 1
ATOM 636 C CA . VAL A 1 83 ? 7.317 -4.285 -33.213 1.00 61.31 83 VAL A CA 1
ATOM 637 C C . VAL A 1 83 ? 5.861 -4.016 -33.595 1.00 61.31 83 VAL A C 1
ATOM 639 O O . VAL A 1 83 ? 5.279 -4.793 -34.344 1.00 61.31 83 VAL A O 1
ATOM 642 N N . ILE A 1 84 ? 5.283 -2.885 -33.179 1.00 64.12 84 ILE A N 1
ATOM 643 C CA . ILE A 1 84 ? 3.917 -2.501 -33.583 1.00 64.12 84 ILE A CA 1
ATOM 644 C C . ILE A 1 84 ? 3.858 -2.219 -35.090 1.00 64.12 84 ILE A C 1
ATOM 646 O O . ILE A 1 84 ? 2.921 -2.650 -35.760 1.00 64.12 84 ILE A O 1
ATOM 650 N N . SER A 1 85 ? 4.877 -1.557 -35.644 1.00 61.75 85 SER A N 1
ATOM 651 C CA . SER A 1 85 ? 4.976 -1.291 -37.084 1.00 61.75 85 SER A CA 1
ATOM 652 C C . SER A 1 85 ? 5.159 -2.578 -37.894 1.00 61.75 85 SER A C 1
ATOM 654 O O . SER A 1 85 ? 4.539 -2.721 -38.944 1.00 61.75 85 SER A O 1
ATOM 656 N N . PHE A 1 86 ? 5.943 -3.536 -37.392 1.00 65.81 86 PHE A N 1
ATOM 657 C CA . PHE A 1 86 ? 6.157 -4.850 -38.002 1.00 65.81 86 PHE A CA 1
ATOM 658 C C . PHE A 1 86 ? 4.887 -5.711 -37.970 1.00 65.81 86 PHE A C 1
ATOM 660 O O . PHE A 1 86 ? 4.471 -6.232 -39.002 1.00 65.81 86 PHE A O 1
ATOM 667 N N . LEU A 1 87 ? 4.213 -5.797 -36.816 1.00 68.69 87 LEU A N 1
ATOM 668 C CA . LEU A 1 87 ? 2.936 -6.506 -36.681 1.00 68.69 87 LEU A CA 1
ATOM 669 C C . LEU A 1 87 ? 1.844 -5.887 -37.552 1.00 68.69 87 LEU A C 1
ATOM 671 O O . LEU A 1 87 ? 1.086 -6.615 -38.187 1.00 68.69 87 LEU A O 1
ATOM 675 N N . ARG A 1 88 ? 1.774 -4.555 -37.628 1.00 70.75 88 ARG A N 1
ATOM 676 C CA . ARG A 1 88 ? 0.814 -3.869 -38.496 1.00 70.75 88 ARG A CA 1
ATOM 677 C C . ARG A 1 88 ? 1.055 -4.193 -39.969 1.00 70.75 88 ARG A C 1
ATOM 679 O O . ARG A 1 88 ? 0.090 -4.435 -40.679 1.00 70.75 88 ARG A O 1
ATOM 686 N N . ASN A 1 89 ? 2.312 -4.238 -40.408 1.00 69.94 89 ASN A N 1
ATOM 687 C CA . ASN A 1 89 ? 2.657 -4.531 -41.801 1.00 69.94 89 ASN A CA 1
ATOM 688 C C . ASN A 1 89 ? 2.448 -6.011 -42.176 1.00 69.94 89 ASN A C 1
ATOM 690 O O . ASN A 1 89 ? 2.195 -6.306 -43.333 1.00 69.94 89 ASN A O 1
ATOM 694 N N . TYR A 1 90 ? 2.538 -6.933 -41.210 1.00 72.81 90 TYR A N 1
ATOM 695 C CA . TYR A 1 90 ? 2.332 -8.371 -41.436 1.00 72.81 90 TYR A CA 1
ATOM 696 C C . TYR A 1 90 ? 0.866 -8.821 -41.298 1.00 72.81 90 TYR A C 1
ATOM 698 O O . TYR A 1 90 ? 0.472 -9.817 -41.889 1.00 72.81 90 TYR A O 1
ATOM 706 N N . ILE A 1 91 ? 0.056 -8.122 -40.493 1.00 70.44 91 ILE A N 1
ATOM 707 C CA . ILE A 1 91 ? -1.366 -8.458 -40.279 1.00 70.44 91 ILE A CA 1
ATOM 708 C C . ILE A 1 91 ? -2.292 -7.724 -41.262 1.00 70.44 91 ILE A C 1
ATOM 710 O O . ILE A 1 91 ? -3.342 -8.259 -41.609 1.00 70.44 91 ILE A O 1
ATOM 714 N N . PHE A 1 92 ? -1.944 -6.503 -41.685 1.00 57.41 92 PHE A N 1
ATOM 715 C CA . PHE A 1 92 ? -2.756 -5.693 -42.610 1.00 57.41 92 PHE A CA 1
ATOM 716 C C . PHE A 1 92 ? -2.178 -5.587 -44.035 1.00 57.41 92 PHE A C 1
ATOM 718 O O . PHE A 1 92 ? -2.729 -4.834 -44.839 1.00 57.41 92 PHE A O 1
ATOM 725 N N . GLY A 1 93 ? -1.087 -6.297 -44.338 1.00 49.59 93 GLY A N 1
ATOM 726 C CA . GLY A 1 93 ? -0.549 -6.479 -45.694 1.00 49.59 93 GLY A CA 1
ATOM 727 C C . GLY A 1 93 ? -0.888 -7.862 -46.224 1.00 49.59 93 GLY A C 1
ATOM 728 O O . GLY A 1 93 ? -1.191 -7.956 -47.432 1.00 49.59 93 GLY A O 1
#

pLDDT: mean 73.34, std 13.26, range [43.19, 95.88]

Organism: NCBI:txid37863

Radius of gyration: 27.13 Å; chains: 1; bounding box: 56×24×77 Å

Secondary structure (DSSP, 8-state):
---SSGGG-EEEEEETTEEEEEE-HHHHHHHHHHHHHHHHHHHHHHHHHHHHHH-SS-HHHHHHHHHHHHHHHHTT--TTTTHHHHHHHHH--

InterPro domains:
  IPR032476 Carnitine O-palmitoyltransferase, N-terminal [PF16484] (1-47)